Protein AF-A0AAD4C2N9-F1 (afdb_monomer)

Solvent-accessible surface area (backbone atoms only — not comparable to full-atom values): 8150 Å² total; per-residue (Å²): 116,68,74,58,52,55,53,50,52,53,52,50,52,51,51,52,54,50,52,51,52,51,49,56,57,50,50,57,54,52,53,51,51,52,52,46,38,51,51,52,43,70,76,41,59,83,52,53,58,68,44,46,70,53,47,54,60,44,40,71,76,63,37,95,41,78,69,41,60,72,66,38,59,65,56,52,50,52,49,50,63,58,66,52,65,65,64,46,68,46,97,89,68,53,67,45,59,59,89,64,88,84,78,83,68,62,64,65,62,64,46,24,55,91,81,34,84,63,32,85,55,93,58,97,51,55,74,61,50,54,58,55,60,75,69,110

pLDDT: mean 77.96, std 13.52, range [38.47, 96.0]

Secondary structure (DSSP, 8-state):
-HHHHHHHHHHHHHHHHHHHHHHHHHHHHHHHHHHHHHHHHHH-THHHHHHHHHHHHHHHHH-S-HHHHHT-HHHHHHHHHHT-PPPEE-TTS-EE-TT------HHHHHT-TTTSTTTTS--TTHHHHHHHHTT-

Organism: NCBI:txid1328754

InterPro domains:
  IPR001128 Cytochrome P450 [PF00067] (15-130)
  IPR036396 Cytochrome P450 superfamily [G3DSA:1.10.630.10] (1-135)
  IPR036396 Cytochrome P450 superfamily [SSF48264] (14-132)

Mean predicted aligned error: 15.14 Å

Structure (mmCIF, N/CA/C/O backbone):
data_AF-A0AAD4C2N9-F1
#
_entry.id   AF-A0AAD4C2N9-F1
#
loop_
_atom_site.group_PDB
_atom_site.id
_atom_site.type_symbol
_atom_site.label_atom_id
_atom_site.label_alt_id
_atom_site.label_comp_id
_atom_site.label_asym_id
_atom_site.label_entity_id
_atom_site.label_seq_id
_atom_site.pdbx_PDB_ins_code
_atom_site.Cartn_x
_atom_site.Cartn_y
_atom_site.Cartn_z
_atom_site.occupancy
_atom_site.B_iso_or_equiv
_atom_site.auth_seq_id
_atom_site.auth_comp_id
_atom_site.auth_asym_id
_atom_site.auth_atom_id
_atom_site.pdbx_PDB_model_num
ATOM 1 N N . MET A 1 1 ? 35.179 15.333 -25.234 1.00 55.62 1 MET A N 1
ATOM 2 C CA . MET A 1 1 ? 34.009 16.047 -24.676 1.00 55.62 1 MET A CA 1
ATOM 3 C C . MET A 1 1 ? 32.700 15.402 -25.132 1.00 55.62 1 MET A C 1
ATOM 5 O O . MET A 1 1 ? 31.811 15.256 -24.315 1.00 55.62 1 MET A O 1
ATOM 9 N N . GLU A 1 2 ? 32.616 14.888 -26.361 1.00 55.91 2 GLU A N 1
ATOM 10 C CA . GLU A 1 2 ? 31.431 14.180 -26.892 1.00 55.91 2 GLU A CA 1
ATOM 11 C C . GLU A 1 2 ? 31.131 12.833 -26.187 1.00 55.91 2 GLU A C 1
ATOM 13 O O . GLU A 1 2 ? 30.000 12.557 -25.803 1.00 55.91 2 GLU A O 1
ATOM 18 N N . GLY A 1 3 ? 32.162 12.042 -25.856 1.00 61.50 3 GLY A N 1
ATOM 19 C CA . GLY A 1 3 ? 31.983 10.772 -25.128 1.00 61.50 3 GLY A CA 1
ATOM 20 C C . GLY A 1 3 ? 31.516 10.900 -23.667 1.00 61.50 3 GLY A C 1
ATOM 21 O O . GLY A 1 3 ? 30.993 9.938 -23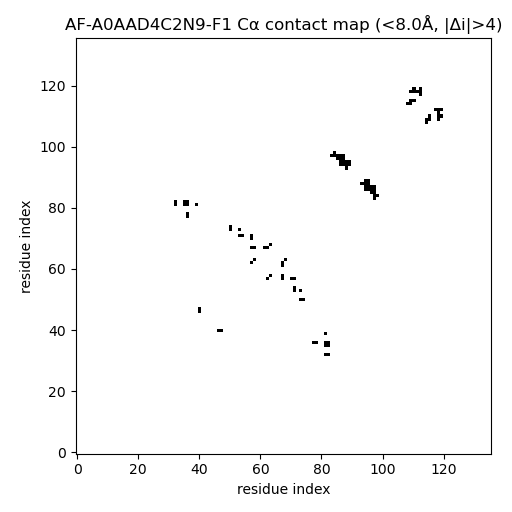.106 1.00 61.50 3 GLY A O 1
ATOM 22 N N . SER A 1 4 ? 31.677 12.070 -23.034 1.00 64.12 4 SER A N 1
ATOM 23 C CA . SER A 1 4 ? 31.143 12.314 -21.683 1.00 64.12 4 SER A CA 1
ATOM 24 C C . SER A 1 4 ? 29.657 12.674 -21.700 1.00 64.12 4 SER A C 1
ATOM 26 O O . SER A 1 4 ? 28.946 12.320 -20.764 1.00 64.12 4 SER A O 1
ATOM 28 N N . GLU A 1 5 ? 29.172 13.322 -22.762 1.00 69.75 5 GLU A N 1
ATOM 29 C CA . GLU A 1 5 ? 27.758 13.694 -22.900 1.00 69.75 5 GLU A CA 1
ATOM 30 C C . GLU A 1 5 ? 26.878 12.483 -23.235 1.00 69.75 5 GLU A C 1
ATOM 32 O O . GLU A 1 5 ? 25.818 12.314 -22.630 1.00 69.75 5 GLU A O 1
ATOM 37 N N . ASP A 1 6 ? 27.344 11.580 -24.102 1.00 72.00 6 ASP A N 1
ATOM 38 C CA . ASP A 1 6 ? 26.619 10.341 -24.425 1.00 72.00 6 ASP A CA 1
ATOM 39 C C . ASP A 1 6 ? 26.540 9.375 -23.235 1.00 72.00 6 ASP A C 1
ATOM 41 O O . ASP A 1 6 ? 25.488 8.785 -22.966 1.00 72.00 6 ASP A O 1
ATOM 45 N N . SER A 1 7 ? 27.621 9.269 -22.456 1.00 76.50 7 SER A N 1
ATOM 46 C CA . SER A 1 7 ? 27.627 8.497 -21.208 1.00 76.50 7 SER A CA 1
ATOM 47 C C . SER A 1 7 ? 26.648 9.087 -20.185 1.00 76.50 7 SER A C 1
ATOM 49 O O . SER A 1 7 ? 25.841 8.366 -19.593 1.00 76.50 7 SER A O 1
ATOM 51 N N . GLN A 1 8 ? 26.620 10.418 -20.045 1.00 78.56 8 GLN A N 1
ATOM 52 C CA . GLN A 1 8 ? 25.678 11.103 -19.161 1.00 78.56 8 GLN A CA 1
ATOM 53 C C . GLN A 1 8 ? 24.218 10.908 -19.606 1.00 78.56 8 GLN A C 1
ATOM 55 O O . GLN A 1 8 ? 23.338 10.682 -18.773 1.00 78.56 8 GLN A O 1
ATOM 60 N N . ARG A 1 9 ? 23.946 10.937 -20.916 1.00 80.88 9 AR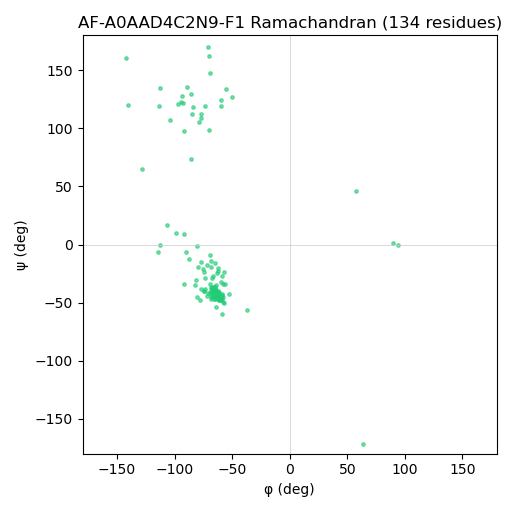G A N 1
ATOM 61 C CA . ARG A 1 9 ? 22.614 10.689 -21.484 1.00 80.88 9 ARG A CA 1
ATOM 62 C C . ARG A 1 9 ? 22.147 9.253 -21.241 1.00 80.88 9 ARG A C 1
ATOM 64 O O . ARG A 1 9 ? 20.987 9.040 -20.888 1.00 80.88 9 ARG A O 1
ATOM 71 N N . HIS A 1 10 ? 23.045 8.278 -21.365 1.00 84.75 10 HIS A N 1
ATOM 72 C CA . HIS A 1 10 ? 22.763 6.878 -21.054 1.00 84.75 10 HIS A CA 1
ATOM 73 C C . HIS A 1 10 ? 22.402 6.678 -19.572 1.00 84.75 10 HIS A C 1
ATOM 75 O O . HIS A 1 10 ? 21.378 6.066 -19.261 1.00 84.75 10 HIS A O 1
ATOM 81 N N . VAL A 1 11 ? 23.182 7.265 -18.657 1.00 88.56 11 VAL A N 1
ATOM 82 C CA . VAL A 1 11 ? 22.905 7.225 -17.211 1.00 88.56 11 VAL A CA 1
ATOM 83 C C . VAL A 1 11 ? 21.555 7.872 -16.887 1.00 88.56 11 VAL A C 1
ATOM 85 O O . VAL A 1 11 ? 20.749 7.282 -16.164 1.00 88.56 11 VAL A O 1
ATOM 88 N N . ASN A 1 12 ? 21.258 9.038 -17.467 1.00 91.75 12 ASN A N 1
ATOM 89 C CA . ASN A 1 12 ? 19.984 9.728 -17.256 1.00 91.75 12 ASN A CA 1
ATOM 90 C C . ASN A 1 12 ? 18.789 8.889 -17.742 1.00 91.75 12 ASN A C 1
ATOM 92 O O . ASN A 1 12 ? 17.781 8.799 -17.041 1.00 91.75 12 ASN A O 1
ATOM 96 N N . ASN A 1 13 ? 18.911 8.219 -18.892 1.00 91.56 13 ASN A N 1
ATOM 97 C CA . ASN A 1 13 ? 17.865 7.336 -19.416 1.00 91.56 13 ASN A CA 1
ATOM 98 C C . ASN A 1 13 ? 17.624 6.113 -18.514 1.00 91.56 13 ASN A C 1
ATOM 100 O O . ASN A 1 13 ? 16.474 5.715 -18.313 1.00 91.56 13 ASN A O 1
ATOM 104 N N . ILE A 1 14 ? 18.680 5.535 -17.928 1.00 91.94 14 ILE A N 1
ATOM 105 C CA . ILE A 1 14 ? 18.552 4.434 -16.960 1.00 91.94 14 ILE A CA 1
ATOM 106 C C . ILE A 1 14 ? 17.825 4.905 -15.699 1.00 91.94 14 ILE A C 1
ATOM 108 O O . ILE A 1 14 ? 16.913 4.224 -15.227 1.00 91.94 14 ILE A O 1
ATOM 112 N N . ILE A 1 15 ? 18.203 6.065 -15.154 1.00 94.62 15 ILE A N 1
ATOM 113 C CA . ILE A 1 15 ? 17.556 6.630 -13.963 1.00 94.62 15 ILE A CA 1
ATOM 114 C C . ILE A 1 15 ? 16.078 6.910 -14.252 1.00 94.62 15 ILE A C 1
ATOM 116 O O . ILE A 1 15 ? 15.223 6.474 -13.483 1.00 94.62 15 ILE A O 1
ATOM 120 N N . ALA A 1 16 ? 15.768 7.556 -15.379 1.00 94.69 16 ALA A N 1
ATOM 121 C CA . ALA A 1 16 ? 14.395 7.848 -15.784 1.00 94.69 16 ALA A CA 1
ATOM 122 C C . ALA A 1 16 ? 13.548 6.570 -15.914 1.00 94.69 16 ALA A C 1
ATOM 124 O O . ALA A 1 16 ? 12.446 6.500 -15.372 1.00 94.69 16 ALA A O 1
ATOM 125 N N . SER A 1 17 ? 14.090 5.530 -16.554 1.00 92.12 17 SER A N 1
ATOM 126 C CA . SER A 1 17 ? 13.401 4.244 -16.722 1.00 92.12 17 SER A CA 1
ATOM 127 C C . SER A 1 17 ? 13.140 3.550 -15.381 1.00 92.12 17 SER A C 1
ATOM 129 O O . SER A 1 17 ? 12.054 3.017 -15.156 1.00 92.12 17 SER A O 1
ATOM 131 N N . ARG A 1 18 ? 14.106 3.591 -14.452 1.00 91.81 18 ARG A N 1
ATOM 132 C CA . ARG A 1 18 ? 13.949 3.022 -13.103 1.00 91.81 18 ARG A CA 1
ATOM 133 C C . ARG A 1 18 ? 12.913 3.776 -12.278 1.00 91.81 18 ARG A C 1
ATOM 135 O O . ARG A 1 18 ? 12.087 3.141 -11.632 1.00 91.81 18 ARG A O 1
ATOM 142 N N . VAL A 1 19 ? 12.933 5.107 -12.316 1.00 94.94 19 VAL A N 1
ATOM 143 C CA . VAL A 1 19 ? 11.942 5.936 -11.615 1.00 94.94 19 VAL A CA 1
ATOM 144 C C . VAL A 1 19 ? 10.540 5.662 -12.157 1.00 94.94 19 VAL A C 1
ATOM 146 O O . VAL A 1 19 ? 9.611 5.492 -11.371 1.00 94.94 19 VAL A O 1
ATOM 149 N N . LEU A 1 20 ? 10.385 5.538 -13.479 1.00 93.25 20 LEU A N 1
ATOM 150 C CA . LEU A 1 20 ? 9.101 5.203 -14.091 1.00 93.25 20 LEU A CA 1
ATOM 151 C C . LEU A 1 20 ? 8.594 3.824 -13.644 1.00 93.25 20 LEU A C 1
ATOM 153 O O . LEU A 1 20 ? 7.432 3.701 -13.262 1.00 93.25 20 LEU A O 1
ATOM 157 N N . ALA A 1 21 ? 9.463 2.810 -13.630 1.00 90.12 21 ALA A N 1
ATOM 158 C CA . ALA A 1 21 ? 9.109 1.464 -13.181 1.00 90.12 21 ALA A CA 1
ATOM 159 C C . ALA A 1 21 ? 8.701 1.428 -11.697 1.00 90.12 21 ALA A C 1
ATOM 161 O O . ALA A 1 21 ? 7.696 0.810 -11.346 1.00 90.12 21 ALA A O 1
ATOM 162 N N . ILE A 1 22 ? 9.443 2.128 -10.830 1.00 91.19 22 ILE A N 1
ATOM 163 C CA . ILE A 1 22 ? 9.127 2.234 -9.398 1.00 91.19 22 ILE A CA 1
ATOM 164 C C . ILE A 1 22 ? 7.785 2.937 -9.199 1.00 91.19 22 ILE A C 1
ATOM 166 O O . ILE A 1 22 ? 6.955 2.449 -8.436 1.00 91.19 22 ILE A O 1
ATOM 170 N N . ASN A 1 23 ? 7.541 4.042 -9.907 1.00 90.69 23 ASN A N 1
ATOM 171 C CA . ASN A 1 23 ? 6.273 4.760 -9.821 1.00 90.69 23 ASN A CA 1
ATOM 172 C C . ASN A 1 23 ? 5.103 3.883 -10.267 1.00 90.69 23 ASN A C 1
ATOM 174 O O . ASN A 1 23 ? 4.100 3.811 -9.563 1.00 90.69 23 ASN A O 1
ATOM 178 N N . PHE A 1 24 ? 5.240 3.175 -11.391 1.00 86.19 24 PHE A N 1
ATOM 179 C CA . PHE A 1 24 ? 4.203 2.268 -11.876 1.00 86.19 24 PHE A CA 1
ATOM 180 C C . PHE A 1 24 ? 3.866 1.195 -10.828 1.00 86.19 24 PHE A C 1
ATOM 182 O O . PHE A 1 24 ? 2.707 1.036 -10.448 1.00 86.19 24 PHE A O 1
ATOM 189 N N . ALA A 1 25 ? 4.881 0.523 -10.277 1.00 77.56 25 ALA A N 1
ATOM 190 C CA . ALA A 1 25 ? 4.686 -0.495 -9.246 1.00 77.56 25 ALA A CA 1
ATOM 191 C C . ALA A 1 25 ? 4.075 0.075 -7.946 1.00 77.56 25 ALA A C 1
ATOM 193 O O . ALA A 1 25 ? 3.182 -0.538 -7.354 1.00 77.56 25 ALA A O 1
ATOM 194 N N . ALA A 1 26 ? 4.525 1.254 -7.508 1.00 80.88 26 ALA A N 1
ATOM 195 C CA . ALA A 1 26 ? 4.107 1.862 -6.246 1.00 80.88 26 ALA A CA 1
ATOM 196 C C . ALA A 1 26 ? 2.678 2.425 -6.292 1.00 80.88 26 ALA A C 1
ATOM 198 O O . ALA A 1 26 ? 1.938 2.290 -5.314 1.00 80.88 26 ALA A O 1
ATOM 199 N N . ILE A 1 27 ? 2.278 3.026 -7.420 1.00 86.25 27 ILE A N 1
ATOM 200 C CA . ILE A 1 27 ? 0.945 3.618 -7.593 1.00 86.25 27 ILE A CA 1
ATOM 201 C C . ILE A 1 27 ? -0.119 2.523 -7.521 1.00 86.25 27 ILE A C 1
ATOM 203 O O . ILE A 1 27 ? -1.031 2.605 -6.702 1.00 86.25 27 ILE A O 1
ATOM 207 N N . HIS A 1 28 ? 0.019 1.469 -8.329 1.00 76.31 28 HIS A N 1
ATOM 208 C CA . HIS A 1 28 ? -1.012 0.435 -8.428 1.00 76.31 28 HIS A CA 1
ATOM 209 C C . HIS A 1 28 ? -1.200 -0.341 -7.123 1.00 76.31 28 HIS A C 1
ATOM 211 O O . HIS A 1 28 ? -2.332 -0.553 -6.689 1.00 76.31 28 HIS A O 1
ATOM 217 N N . THR A 1 29 ? -0.103 -0.732 -6.474 1.00 76.31 29 THR A N 1
ATOM 218 C CA . THR A 1 29 ? -0.166 -1.487 -5.216 1.00 76.31 29 THR A CA 1
ATOM 219 C C . THR A 1 29 ? -0.791 -0.661 -4.091 1.00 76.31 29 THR A C 1
ATOM 221 O O . THR A 1 29 ? -1.717 -1.134 -3.439 1.00 76.31 29 THR A O 1
ATOM 224 N N . SER A 1 30 ? -0.367 0.594 -3.907 1.00 83.94 30 SER A N 1
ATOM 225 C CA . SER A 1 30 ? -0.891 1.459 -2.840 1.00 83.94 30 SER A CA 1
ATOM 226 C C . SER A 1 30 ? -2.358 1.836 -3.063 1.00 83.94 30 SER A C 1
ATOM 228 O O . SER A 1 30 ? -3.154 1.768 -2.124 1.00 83.94 30 SER A O 1
ATOM 230 N N . SER A 1 31 ? -2.734 2.199 -4.297 1.00 85.69 31 SER A N 1
ATOM 231 C CA . SER A 1 31 ? -4.121 2.535 -4.637 1.00 85.69 31 SER A CA 1
ATOM 232 C C . S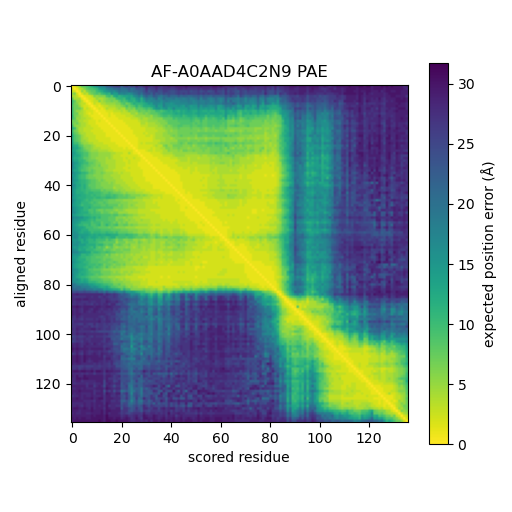ER A 1 31 ? -5.055 1.356 -4.388 1.00 85.69 31 SER A C 1
ATOM 234 O O . SER A 1 31 ? -6.074 1.533 -3.725 1.00 85.69 31 SER A O 1
ATOM 236 N N . ASN A 1 32 ? -4.687 0.151 -4.834 1.00 79.19 32 ASN A N 1
ATOM 237 C CA . ASN A 1 32 ? -5.506 -1.038 -4.607 1.00 79.19 32 ASN A CA 1
ATOM 238 C C . ASN A 1 32 ? -5.678 -1.329 -3.114 1.00 79.19 32 ASN A C 1
ATOM 240 O O . ASN A 1 32 ? -6.807 -1.523 -2.665 1.00 79.19 32 ASN A O 1
ATOM 244 N N . SER A 1 33 ? -4.590 -1.305 -2.341 1.00 78.56 33 SER A N 1
ATOM 245 C CA . SER A 1 33 ? -4.644 -1.556 -0.899 1.00 78.56 33 SER A CA 1
ATOM 246 C C . SER A 1 33 ? -5.559 -0.567 -0.177 1.00 78.56 33 SER A C 1
ATOM 248 O O . SER A 1 33 ? -6.375 -0.957 0.658 1.00 78.56 33 SER A O 1
ATOM 250 N N . PHE A 1 34 ? -5.476 0.720 -0.521 1.00 86.69 34 PHE A N 1
ATOM 251 C CA . PHE A 1 34 ? -6.317 1.744 0.092 1.00 86.69 34 PHE A CA 1
ATOM 252 C C . PHE A 1 34 ? -7.792 1.604 -0.307 1.00 86.69 34 PHE A C 1
ATOM 254 O O . PHE A 1 34 ? -8.680 1.710 0.539 1.00 86.69 34 PHE A O 1
ATOM 261 N N . THR A 1 35 ? -8.072 1.296 -1.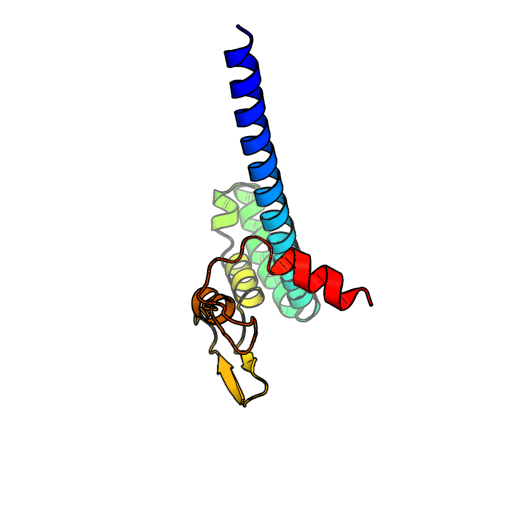575 1.00 84.50 35 THR A N 1
ATOM 262 C CA . THR A 1 35 ? -9.435 1.023 -2.043 1.00 84.50 35 THR A CA 1
ATOM 263 C C . THR A 1 35 ? -10.063 -0.156 -1.296 1.00 84.50 35 THR A C 1
ATOM 265 O O . THR A 1 35 ? -11.214 -0.057 -0.871 1.00 84.50 35 THR A O 1
ATOM 268 N N . GLN A 1 36 ? -9.315 -1.240 -1.062 1.00 77.75 36 GLN A N 1
ATOM 269 C CA . GLN A 1 36 ? -9.807 -2.383 -0.285 1.00 77.75 36 GLN A CA 1
ATOM 270 C C . GLN A 1 36 ? -10.145 -1.995 1.160 1.00 77.75 36 GLN A C 1
ATOM 272 O O . GLN A 1 36 ? -11.175 -2.423 1.686 1.00 77.75 36 GLN A O 1
ATOM 277 N N . VAL A 1 37 ? -9.320 -1.152 1.792 1.00 84.19 37 VAL A N 1
ATOM 278 C CA . VAL A 1 37 ? -9.563 -0.624 3.149 1.00 84.19 37 VAL A CA 1
ATOM 279 C C . VAL A 1 37 ? -10.874 0.156 3.198 1.00 84.19 37 VAL A C 1
ATOM 281 O O . VAL A 1 37 ? -11.696 -0.082 4.082 1.00 84.19 37 VAL A O 1
ATOM 284 N N . LEU A 1 38 ? -11.126 1.024 2.216 1.00 89.00 38 LEU A N 1
ATOM 285 C CA . LEU A 1 38 ? -12.378 1.778 2.136 1.00 89.00 38 LEU A CA 1
ATOM 286 C C . LEU A 1 38 ? -13.599 0.875 1.928 1.00 89.00 38 LEU A C 1
ATOM 288 O O . LEU A 1 38 ? -14.628 1.098 2.566 1.00 89.00 38 LEU A O 1
ATOM 292 N N . TYR A 1 39 ? -13.497 -0.156 1.085 1.00 82.00 39 TYR A N 1
ATOM 293 C CA . TYR A 1 39 ? -14.592 -1.110 0.899 1.00 82.00 39 TYR A CA 1
ATOM 294 C C . TYR A 1 39 ? -14.902 -1.897 2.172 1.00 82.00 39 TYR A C 1
ATOM 296 O O . TYR A 1 39 ? -16.071 -2.019 2.537 1.00 82.00 39 TYR A O 1
ATOM 304 N N . ASN A 1 40 ? -13.880 -2.375 2.887 1.00 78.50 40 ASN A N 1
ATOM 305 C CA . ASN A 1 40 ? -14.085 -3.073 4.155 1.00 78.50 40 ASN A CA 1
ATOM 306 C C . ASN A 1 40 ? -14.687 -2.154 5.223 1.00 78.50 40 ASN A C 1
ATOM 308 O O . ASN A 1 40 ? -15.521 -2.606 6.007 1.00 78.50 40 ASN A O 1
ATOM 312 N N . LEU A 1 41 ? -14.326 -0.868 5.227 1.00 87.12 41 LEU A N 1
ATOM 313 C CA . LEU A 1 41 ? -14.889 0.119 6.147 1.00 87.12 41 LEU A CA 1
ATOM 314 C C . LEU A 1 41 ? -16.359 0.426 5.830 1.00 87.12 41 LEU A C 1
ATOM 316 O O . LEU A 1 41 ? -17.185 0.487 6.737 1.00 87.12 41 LEU A O 1
ATOM 320 N N . ALA A 1 42 ? -16.699 0.565 4.546 1.00 86.25 42 ALA A N 1
ATOM 321 C CA . ALA A 1 42 ? -18.076 0.766 4.101 1.00 86.25 42 ALA A CA 1
ATOM 322 C C . ALA A 1 42 ? -18.968 -0.451 4.402 1.00 86.25 42 ALA A C 1
ATOM 324 O O . ALA A 1 42 ? -20.130 -0.285 4.763 1.00 86.25 42 ALA A O 1
ATOM 325 N N . ALA A 1 43 ? -18.424 -1.667 4.283 1.00 80.19 43 ALA A N 1
ATOM 326 C CA . ALA A 1 43 ? -19.129 -2.904 4.608 1.00 80.19 43 ALA A CA 1
ATOM 327 C C . ALA A 1 43 ? -19.273 -3.148 6.122 1.00 80.19 43 ALA A C 1
ATOM 329 O O . ALA A 1 43 ? -20.181 -3.865 6.534 1.00 80.19 43 ALA A O 1
ATOM 330 N N . ASN A 1 44 ? -18.401 -2.557 6.947 1.00 82.88 44 ASN A N 1
ATOM 331 C CA . ASN A 1 44 ? -18.369 -2.758 8.397 1.00 82.88 44 ASN A CA 1
ATOM 332 C C . ASN A 1 44 ? -18.379 -1.421 9.168 1.00 82.88 44 ASN A C 1
ATOM 334 O O . ASN A 1 44 ? -17.408 -1.090 9.863 1.00 82.88 44 ASN A O 1
ATOM 338 N N . PRO A 1 45 ? -19.471 -0.638 9.081 1.00 90.00 45 PRO A N 1
ATOM 339 C CA . PRO A 1 45 ? -19.552 0.696 9.677 1.00 90.00 45 PRO A CA 1
ATOM 340 C C . PRO A 1 45 ? -19.409 0.698 11.207 1.00 90.00 45 PRO A C 1
ATOM 342 O O . PRO A 1 45 ? -19.044 1.725 11.777 1.00 90.00 45 PRO A O 1
ATOM 345 N N . GLN A 1 46 ? -19.640 -0.438 11.875 1.00 89.38 46 GLN A N 1
ATOM 346 C CA . GLN A 1 46 ? -19.494 -0.583 13.325 1.00 89.38 46 GLN A CA 1
ATOM 347 C C . GLN A 1 46 ? -18.079 -0.266 13.832 1.00 89.38 46 GLN A C 1
ATOM 349 O O . GLN A 1 46 ? -17.935 0.169 14.968 1.00 89.38 46 GLN A O 1
ATOM 354 N N . TYR A 1 47 ? -17.044 -0.432 12.999 1.00 86.56 47 TYR A N 1
ATOM 355 C CA . TYR A 1 47 ? -15.656 -0.170 13.397 1.00 86.56 47 TYR A CA 1
ATOM 356 C C . TYR A 1 47 ? -15.228 1.289 13.191 1.00 86.56 47 TYR A C 1
ATOM 358 O O . TYR A 1 47 ? -14.186 1.697 13.696 1.00 86.56 47 TYR A O 1
ATOM 366 N N . VAL A 1 48 ? -16.009 2.099 12.465 1.00 92.38 48 VAL A N 1
ATOM 367 C CA . VAL A 1 48 ? -15.628 3.479 12.114 1.00 92.38 48 VAL A CA 1
ATOM 368 C C . VAL A 1 48 ? -15.421 4.335 13.360 1.00 92.38 48 VAL A C 1
ATOM 370 O O . VAL A 1 48 ? -14.447 5.085 13.423 1.00 92.38 48 VAL A O 1
ATOM 373 N N . GLN A 1 49 ? -16.321 4.228 14.340 1.00 93.50 49 GLN A N 1
ATOM 374 C CA . GLN A 1 49 ? -16.236 5.040 15.552 1.00 93.50 49 GLN A CA 1
ATOM 375 C C . GLN A 1 49 ? -14.996 4.671 16.372 1.00 93.50 49 GLN A C 1
ATOM 377 O O . GLN A 1 49 ? -14.206 5.549 16.699 1.00 93.50 49 GLN A O 1
ATOM 382 N N . ASP A 1 50 ? -14.746 3.376 16.578 1.00 90.19 50 ASP A N 1
ATOM 383 C CA . ASP A 1 50 ? -13.584 2.887 17.328 1.00 90.19 50 ASP A CA 1
ATOM 384 C C . ASP A 1 50 ? -12.238 3.316 16.725 1.00 90.19 50 ASP A C 1
ATOM 386 O O . ASP A 1 50 ? -11.258 3.484 17.461 1.00 90.19 50 ASP A O 1
ATOM 390 N N . LEU A 1 51 ? -12.184 3.450 15.394 1.00 93.06 51 LEU A N 1
ATOM 391 C CA . LEU A 1 51 ? -11.024 3.955 14.659 1.00 93.06 51 LEU A CA 1
ATOM 392 C C . LEU A 1 51 ? -10.878 5.476 14.807 1.00 93.06 51 LEU A C 1
ATOM 394 O O . LEU A 1 51 ? -9.765 5.969 14.976 1.00 93.06 51 LEU A O 1
ATOM 398 N N . ARG A 1 52 ? -11.981 6.236 14.779 1.00 95.19 52 ARG A N 1
ATOM 399 C CA . ARG A 1 52 ? -11.950 7.692 15.006 1.00 95.19 52 ARG A CA 1
ATOM 400 C C . ARG A 1 52 ? -11.542 8.042 16.429 1.00 95.19 52 ARG A C 1
ATOM 402 O O . ARG A 1 52 ? -10.696 8.915 16.603 1.00 95.19 52 ARG A O 1
ATOM 409 N N . ASP A 1 53 ? -12.058 7.308 17.407 1.00 95.62 53 ASP A N 1
ATOM 410 C CA . ASP A 1 53 ? -11.743 7.495 18.824 1.00 95.62 53 ASP A CA 1
ATOM 411 C C . ASP A 1 53 ? -10.255 7.242 19.127 1.00 95.62 53 ASP A C 1
ATOM 413 O O . ASP A 1 53 ? -9.720 7.785 20.091 1.00 95.62 53 ASP A O 1
ATOM 417 N N . GLU A 1 54 ? -9.559 6.449 18.301 1.00 94.62 54 GLU A N 1
ATOM 418 C CA . GLU A 1 54 ? -8.098 6.313 18.354 1.00 94.62 54 GLU A CA 1
ATOM 419 C C . GLU A 1 54 ? -7.383 7.511 17.708 1.00 94.62 54 GLU A C 1
ATOM 421 O O . GLU A 1 54 ? -6.448 8.065 18.285 1.00 94.62 54 GLU A O 1
ATOM 426 N N . VAL A 1 55 ? -7.807 7.921 16.510 1.00 96.00 55 VAL A N 1
ATOM 427 C CA . VAL A 1 55 ? -7.098 8.926 15.700 1.00 96.00 55 VAL A CA 1
ATOM 428 C C . VAL A 1 55 ? -7.228 10.339 16.274 1.00 96.00 55 VAL A C 1
ATOM 430 O O . VAL A 1 55 ? -6.247 11.082 16.320 1.00 96.00 55 VAL A O 1
ATOM 433 N N . GLU A 1 56 ? -8.428 10.729 16.701 1.00 95.94 56 GLU A N 1
ATOM 434 C CA . GLU A 1 56 ? -8.733 12.091 17.151 1.00 95.94 56 GLU A CA 1
ATOM 435 C C . GLU A 1 56 ? -7.856 12.587 18.317 1.00 95.94 56 GLU A C 1
ATOM 437 O O . GLU A 1 56 ? -7.284 13.676 18.186 1.00 95.94 56 GLU A O 1
ATOM 442 N N . PRO A 1 57 ? -7.682 11.846 19.432 1.00 95.56 57 PRO A N 1
ATOM 443 C CA . PRO A 1 57 ? -6.833 12.304 20.531 1.00 95.56 57 PRO A CA 1
ATOM 444 C C . PRO A 1 57 ? -5.352 12.374 20.137 1.00 95.56 57 PRO A C 1
ATOM 446 O O . PRO A 1 57 ? -4.686 13.350 20.478 1.00 95.56 57 PRO A O 1
ATOM 449 N N . ILE A 1 58 ? -4.855 11.398 19.367 1.00 94.75 58 ILE A N 1
ATOM 450 C CA . ILE A 1 58 ? -3.451 11.334 18.931 1.00 94.75 58 ILE A CA 1
ATOM 451 C C . ILE A 1 58 ? -3.100 12.546 18.059 1.00 94.75 58 ILE A C 1
ATOM 453 O O . ILE A 1 58 ? -2.085 13.208 18.278 1.00 94.75 58 ILE A O 1
ATOM 457 N N . ILE A 1 59 ? -3.957 12.875 17.088 1.00 95.81 59 ILE A N 1
ATOM 458 C CA . ILE A 1 59 ? -3.744 14.029 16.207 1.00 95.81 59 ILE A CA 1
ATOM 459 C C . ILE A 1 59 ? -3.906 15.350 16.962 1.00 95.81 59 ILE A C 1
ATOM 461 O O . ILE A 1 59 ? -3.201 16.312 16.662 1.00 95.81 59 ILE A O 1
ATOM 465 N N . LYS A 1 60 ? -4.802 15.418 17.951 1.00 94.56 60 LYS A N 1
ATOM 466 C CA . LYS A 1 60 ? -4.972 16.621 18.774 1.00 94.56 60 LYS A CA 1
ATOM 467 C C . LYS A 1 60 ? -3.741 16.922 19.633 1.00 94.56 60 LYS A C 1
ATOM 469 O O . LYS A 1 60 ? -3.432 18.092 19.837 1.00 94.56 60 LYS A O 1
ATOM 474 N N . GLU A 1 61 ? -3.071 15.893 20.141 1.00 92.75 61 GLU A N 1
ATOM 475 C CA . GLU A 1 61 ? -1.884 16.036 20.989 1.00 92.75 61 GLU A CA 1
ATOM 476 C C . GLU A 1 61 ? -0.609 16.288 20.173 1.00 92.75 61 GLU A C 1
ATOM 478 O O . GLU A 1 61 ? 0.166 17.185 20.499 1.00 92.75 61 GLU A O 1
ATOM 483 N N . GLU A 1 62 ? -0.397 15.531 19.093 1.00 90.88 62 GLU A N 1
ATOM 484 C CA . GLU A 1 62 ? 0.901 15.480 18.399 1.00 90.88 62 GLU A CA 1
ATOM 485 C C . GLU A 1 62 ? 0.878 16.042 16.974 1.00 90.88 62 GLU A C 1
ATOM 487 O O . GLU A 1 62 ? 1.926 16.160 16.330 1.00 90.88 62 GLU A O 1
ATOM 492 N N . GLY A 1 63 ? -0.306 16.383 16.462 1.00 92.38 63 GLY A N 1
ATOM 493 C CA . GLY A 1 63 ? -0.503 16.735 15.061 1.00 92.38 63 GLY A CA 1
ATOM 494 C C . GLY A 1 63 ? -0.207 15.571 14.112 1.00 92.38 63 GLY A C 1
ATOM 495 O O . GLY A 1 63 ? 0.017 14.433 14.519 1.00 92.38 63 GLY A O 1
ATOM 496 N N . TRP A 1 64 ? -0.187 15.860 12.810 1.00 93.56 64 TRP A N 1
ATOM 497 C CA . TRP A 1 64 ? 0.196 14.878 11.796 1.00 93.56 64 TRP A CA 1
ATOM 498 C C . TRP A 1 64 ? 1.715 14.736 11.726 1.00 93.56 64 TRP A C 1
ATOM 500 O O . TRP A 1 64 ? 2.421 15.576 11.171 1.00 93.56 64 TRP A O 1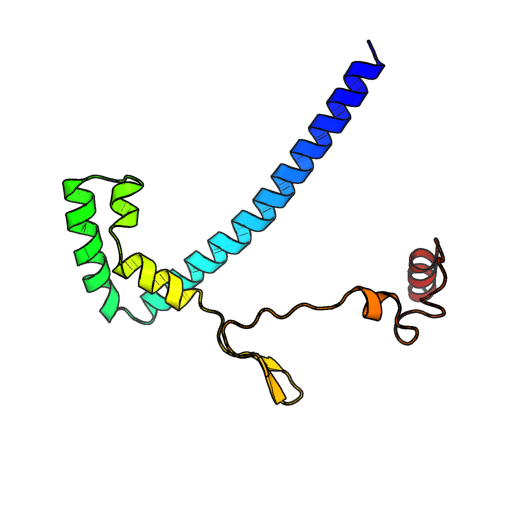
ATOM 510 N N . SER A 1 65 ? 2.221 13.636 12.267 1.00 93.62 65 SER A N 1
ATOM 511 C CA . SER A 1 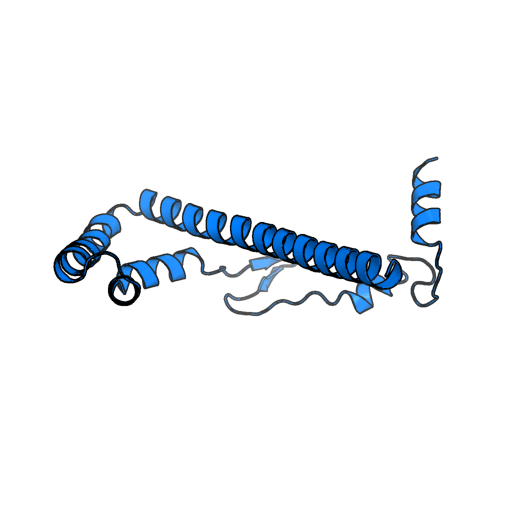65 ? 3.635 13.270 12.222 1.00 93.62 65 SER A CA 1
ATOM 512 C C . SER A 1 65 ? 3.823 11.764 12.036 1.00 93.62 65 SER A C 1
ATOM 514 O O . SER A 1 65 ? 2.941 10.964 12.352 1.00 93.62 65 SER A O 1
ATOM 516 N N . LYS A 1 66 ? 5.007 11.335 11.583 1.00 89.44 66 LYS A N 1
ATOM 517 C CA . LYS A 1 66 ? 5.336 9.900 11.505 1.00 89.44 66 LYS A CA 1
ATOM 518 C C . LYS A 1 66 ? 5.191 9.200 12.866 1.00 89.44 66 LYS A C 1
ATOM 520 O O . LYS A 1 66 ? 4.796 8.040 12.909 1.00 89.44 66 LYS A O 1
ATOM 525 N N . VAL A 1 67 ? 5.487 9.912 13.956 1.00 90.44 67 VAL A N 1
ATOM 526 C CA . VAL A 1 67 ? 5.357 9.407 15.331 1.00 90.44 67 VAL A CA 1
ATOM 527 C C . VAL A 1 67 ? 3.886 9.206 15.695 1.00 90.44 67 VAL A C 1
ATOM 529 O O . VAL A 1 67 ? 3.536 8.141 16.189 1.00 90.44 67 VAL A O 1
ATOM 532 N N . SER A 1 68 ? 3.023 10.172 15.367 1.00 91.00 68 SER A N 1
ATOM 533 C CA . SER A 1 68 ? 1.579 10.081 15.621 1.00 91.00 68 SER A CA 1
ATOM 534 C C . SER A 1 68 ? 0.922 8.920 14.858 1.00 91.00 68 SER A C 1
ATOM 536 O O . SER A 1 68 ? 0.173 8.144 15.440 1.00 91.00 68 SER A O 1
ATOM 538 N N . VAL A 1 69 ? 1.269 8.717 13.579 1.00 91.25 69 VAL A N 1
ATOM 539 C CA . VAL A 1 69 ? 0.727 7.618 12.759 1.00 91.25 69 VAL A CA 1
ATOM 540 C C . VAL A 1 69 ? 1.160 6.259 13.308 1.00 91.25 69 VAL A C 1
ATOM 542 O O . VAL A 1 69 ? 0.367 5.324 13.334 1.00 91.25 69 VAL A O 1
ATOM 545 N N . ALA A 1 70 ? 2.393 6.152 13.812 1.00 89.19 70 ALA A N 1
ATOM 546 C CA . ALA A 1 70 ? 2.890 4.920 14.421 1.00 89.19 70 ALA A CA 1
ATOM 547 C C . ALA A 1 70 ? 2.148 4.524 15.715 1.00 89.19 70 ALA A C 1
ATOM 549 O O . ALA A 1 70 ? 2.262 3.378 16.142 1.00 89.19 70 ALA A O 1
ATOM 550 N N . LYS A 1 71 ? 1.393 5.444 16.331 1.00 89.56 71 LYS A N 1
ATOM 551 C CA . LYS A 1 71 ? 0.575 5.188 17.528 1.00 89.56 71 LYS A CA 1
ATOM 552 C C . LYS A 1 71 ? -0.855 4.733 17.210 1.00 89.56 71 LYS A C 1
ATOM 554 O O . LYS A 1 71 ? -1.583 4.380 18.131 1.00 89.56 71 LYS A O 1
ATOM 559 N N . MET A 1 72 ? -1.264 4.737 15.938 1.00 92.75 72 MET A N 1
ATOM 560 C CA . MET A 1 72 ? -2.611 4.343 15.503 1.00 92.75 72 MET A CA 1
ATOM 561 C C . MET A 1 72 ? -2.689 2.824 15.287 1.00 92.75 72 MET A C 1
ATOM 563 O O . MET A 1 72 ? -2.669 2.325 14.158 1.00 92.75 72 MET A O 1
ATOM 567 N N . TYR A 1 73 ? -2.707 2.072 16.386 1.00 88.69 73 TYR A N 1
ATOM 568 C CA . TYR A 1 73 ? -2.610 0.612 16.369 1.00 88.69 73 TYR A CA 1
ATOM 569 C C . TYR A 1 73 ? -3.841 -0.075 15.761 1.00 88.69 73 TYR A C 1
ATOM 571 O O . TYR A 1 73 ? -3.698 -1.085 15.068 1.00 88.69 73 TYR A O 1
ATOM 579 N N . LYS A 1 74 ? -5.053 0.447 15.986 1.00 85.06 74 LYS A N 1
ATOM 580 C CA . LYS A 1 74 ? -6.288 -0.105 15.412 1.00 85.06 74 LYS A CA 1
ATOM 581 C C . LYS A 1 74 ? -6.360 0.154 13.911 1.00 85.06 74 LYS A C 1
ATOM 583 O O . LYS A 1 74 ? -6.725 -0.755 13.168 1.00 85.06 74 LYS A O 1
ATOM 588 N N . ILE A 1 75 ? -5.974 1.349 13.457 1.00 90.06 75 ILE A N 1
ATOM 589 C CA . ILE A 1 75 ? -5.874 1.667 12.022 1.00 90.06 75 ILE A CA 1
ATOM 590 C C . ILE A 1 75 ? -4.870 0.735 11.328 1.00 90.06 75 ILE A C 1
ATOM 592 O O . ILE A 1 75 ? -5.195 0.146 10.297 1.00 90.06 75 ILE A O 1
ATOM 596 N N . ASP A 1 76 ? -3.678 0.551 11.904 1.00 84.69 76 ASP A N 1
ATOM 597 C CA . ASP A 1 76 ? -2.658 -0.365 11.372 1.00 84.69 76 ASP A CA 1
ATOM 598 C C . ASP A 1 76 ? -3.167 -1.815 11.297 1.00 84.69 76 ASP A C 1
ATOM 600 O O . ASP A 1 76 ? -3.049 -2.467 10.257 1.00 84.69 76 ASP A O 1
ATOM 604 N N . SER A 1 77 ? -3.814 -2.299 12.361 1.00 80.50 77 SER A N 1
ATOM 605 C CA . SER A 1 77 ? -4.434 -3.629 12.398 1.00 80.50 77 SER A CA 1
ATOM 606 C C . SER A 1 77 ? -5.501 -3.806 11.307 1.00 80.50 77 SER A C 1
ATOM 608 O O . SER A 1 77 ? -5.471 -4.783 10.556 1.00 80.50 77 SER A O 1
ATOM 610 N N . PHE A 1 78 ? -6.395 -2.826 11.143 1.00 83.12 78 PHE A N 1
ATOM 611 C CA . PHE A 1 78 ? -7.457 -2.859 10.134 1.00 83.12 78 PHE A CA 1
ATOM 612 C C . PHE A 1 78 ? -6.902 -2.902 8.702 1.00 83.12 78 PHE A C 1
ATOM 614 O O . PHE A 1 78 ? -7.374 -3.674 7.863 1.00 83.12 78 PHE A O 1
ATOM 621 N N . MET A 1 79 ? -5.860 -2.114 8.415 1.00 80.50 79 MET A N 1
ATOM 622 C CA . MET A 1 79 ? -5.197 -2.125 7.107 1.00 80.50 79 MET A CA 1
ATOM 623 C C . MET A 1 79 ? -4.492 -3.453 6.825 1.00 80.50 79 MET A C 1
ATOM 625 O O . MET A 1 79 ? -4.528 -3.929 5.687 1.00 80.50 79 MET A O 1
ATOM 629 N N . LYS A 1 80 ? -3.872 -4.068 7.838 1.00 72.38 80 LYS A N 1
ATOM 630 C CA . LYS A 1 80 ? -3.227 -5.381 7.705 1.00 72.38 80 LYS A CA 1
ATOM 631 C C . LYS A 1 80 ? -4.237 -6.486 7.429 1.00 72.38 80 LYS A C 1
ATOM 633 O O . LYS A 1 80 ? -3.999 -7.279 6.526 1.00 72.38 80 LYS A O 1
ATOM 638 N N . GLU A 1 81 ? -5.362 -6.509 8.141 1.00 72.31 81 GLU A N 1
ATOM 639 C CA . GLU A 1 81 ? -6.404 -7.520 7.924 1.00 72.31 81 GLU A CA 1
ATOM 640 C C . GLU A 1 81 ? -7.069 -7.365 6.550 1.00 72.31 81 GLU A C 1
ATOM 642 O O . GLU A 1 81 ? -7.330 -8.351 5.865 1.00 72.31 81 GLU A O 1
ATOM 647 N N . THR A 1 82 ? -7.245 -6.124 6.091 1.00 69.44 82 THR A N 1
ATOM 648 C CA . THR A 1 82 ? -7.800 -5.837 4.762 1.00 69.44 82 THR A CA 1
ATOM 649 C C . THR A 1 82 ? -6.887 -6.307 3.623 1.00 69.44 82 THR A C 1
ATOM 651 O O . THR A 1 82 ? -7.363 -6.818 2.611 1.00 69.44 82 THR A O 1
ATOM 654 N N . ASN A 1 83 ? -5.571 -6.153 3.778 1.00 62.09 83 ASN A N 1
ATOM 655 C CA . ASN A 1 83 ? -4.587 -6.529 2.758 1.00 62.09 83 ASN A CA 1
ATOM 656 C C . ASN A 1 83 ? -4.062 -7.962 2.918 1.00 62.09 83 ASN A C 1
ATOM 658 O O . ASN A 1 83 ? -3.114 -8.368 2.242 1.00 62.09 83 ASN A O 1
ATOM 662 N N . ALA A 1 84 ? -4.665 -8.745 3.808 1.00 54.94 84 ALA A N 1
ATOM 663 C CA . ALA A 1 84 ? -4.273 -10.119 4.026 1.00 54.94 84 ALA A CA 1
ATOM 664 C C . ALA A 1 84 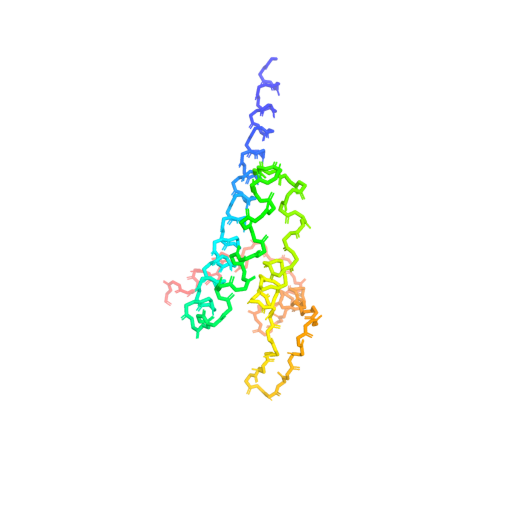? -4.826 -11.014 2.894 1.00 54.94 84 ALA A C 1
ATOM 666 O O . ALA A 1 84 ? -6.027 -11.267 2.815 1.00 54.94 84 ALA A O 1
ATOM 667 N N . MET A 1 85 ? -3.947 -11.510 2.014 1.00 54.66 85 MET A N 1
ATOM 668 C CA . MET A 1 85 ? -4.291 -12.478 0.960 1.00 54.66 85 MET A CA 1
ATOM 669 C C . MET A 1 85 ? -4.857 -13.758 1.594 1.00 54.66 85 MET A C 1
ATOM 671 O O . MET A 1 85 ? -4.190 -14.389 2.411 1.00 5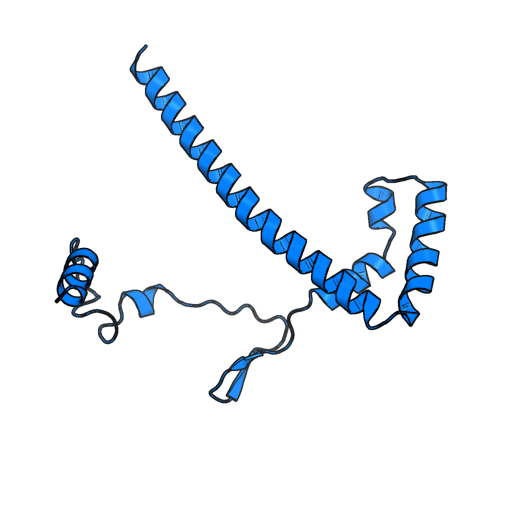4.66 85 MET A O 1
ATOM 675 N N . LYS A 1 86 ? -6.105 -14.106 1.269 1.00 50.66 86 LYS A N 1
ATOM 676 C CA . LYS A 1 86 ? -6.786 -15.326 1.736 1.00 50.66 86 LYS A CA 1
ATOM 677 C C . LYS A 1 86 ? -6.200 -16.580 1.078 1.00 50.66 86 LYS A C 1
ATOM 679 O O . LYS A 1 86 ? -5.449 -16.479 0.112 1.00 50.66 86 LYS A O 1
ATOM 684 N N . ASP A 1 87 ? -6.600 -17.743 1.583 1.00 53.22 87 ASP A N 1
ATOM 685 C CA . ASP A 1 87 ? -6.338 -19.033 0.945 1.00 53.22 87 ASP A CA 1
ATOM 686 C C . ASP A 1 87 ? -6.863 -19.032 -0.507 1.00 53.22 87 ASP A C 1
ATOM 688 O O . ASP A 1 87 ? -7.993 -18.603 -0.759 1.00 53.22 87 ASP A O 1
ATOM 692 N N . VAL A 1 88 ? -6.063 -19.507 -1.465 1.00 57.72 88 VAL A N 1
ATOM 693 C CA . VAL A 1 88 ? -6.430 -19.592 -2.892 1.00 57.72 88 VAL A CA 1
ATOM 694 C C . VAL A 1 88 ? -6.529 -21.055 -3.286 1.00 57.72 88 VAL A C 1
ATOM 696 O O . VAL A 1 88 ? -5.538 -21.764 -3.220 1.00 57.72 88 VAL A O 1
ATOM 699 N N . THR A 1 89 ? -7.700 -21.518 -3.722 1.00 61.69 89 THR A N 1
ATOM 700 C CA . THR A 1 89 ? -7.846 -22.877 -4.271 1.00 61.69 89 THR A CA 1
ATOM 701 C C . THR A 1 89 ? -7.777 -22.831 -5.794 1.00 61.69 89 THR A C 1
ATOM 703 O O . THR A 1 89 ? -8.570 -22.134 -6.426 1.00 61.69 89 THR A O 1
ATOM 706 N N . PHE A 1 90 ? -6.820 -23.544 -6.380 1.00 71.12 90 PHE A N 1
ATOM 707 C CA . PHE A 1 90 ? -6.685 -23.743 -7.819 1.00 71.12 90 PHE A CA 1
ATOM 708 C C . PHE A 1 90 ? -7.805 -24.644 -8.369 1.00 71.12 90 PHE A C 1
ATOM 710 O O . PHE A 1 90 ? -8.483 -25.353 -7.626 1.00 71.12 90 PHE A O 1
ATOM 717 N N . LEU A 1 91 ? -8.018 -24.611 -9.690 1.00 66.25 91 LEU A N 1
ATOM 718 C CA . LEU A 1 91 ? -9.089 -25.360 -10.373 1.00 66.25 91 LEU A CA 1
ATOM 719 C C . LEU A 1 91 ? -8.961 -26.886 -10.235 1.00 66.25 91 LEU A C 1
ATOM 721 O O . LEU A 1 91 ? -9.954 -27.597 -10.358 1.00 66.25 91 LEU A O 1
ATOM 725 N N . ASP A 1 92 ? -7.757 -27.379 -9.965 1.00 74.00 92 ASP A N 1
ATOM 726 C CA . ASP A 1 92 ? -7.454 -28.784 -9.679 1.00 74.00 92 ASP A CA 1
ATOM 727 C C . ASP A 1 92 ? -7.759 -29.187 -8.219 1.00 74.00 92 ASP A C 1
ATOM 729 O O . ASP A 1 92 ? -7.582 -30.343 -7.843 1.00 74.00 92 ASP A O 1
ATOM 733 N N . GLY A 1 93 ? -8.229 -28.243 -7.395 1.00 71.62 93 GLY A N 1
ATOM 734 C CA . GLY A 1 93 ? -8.510 -28.434 -5.974 1.00 71.62 93 GLY A CA 1
ATOM 735 C C . GLY A 1 93 ? -7.327 -28.144 -5.045 1.00 71.62 93 GLY A C 1
ATOM 736 O O . GLY A 1 93 ? -7.477 -28.271 -3.829 1.00 71.62 93 GLY A O 1
ATOM 737 N N . THR A 1 94 ? -6.168 -27.730 -5.567 1.00 71.31 94 THR A N 1
ATOM 738 C CA . THR A 1 94 ? -4.983 -27.426 -4.753 1.00 71.31 94 THR A CA 1
ATOM 739 C C . THR A 1 94 ? -5.162 -26.106 -4.001 1.00 71.31 94 THR A C 1
ATOM 741 O O . THR A 1 94 ? -5.300 -25.049 -4.610 1.00 71.31 94 THR A O 1
ATOM 744 N N . VAL A 1 95 ? -5.124 -26.139 -2.668 1.00 70.50 95 VAL A N 1
ATOM 745 C CA . VAL A 1 95 ? -5.260 -24.946 -1.815 1.00 70.50 95 VAL A CA 1
ATOM 746 C C . VAL A 1 95 ? -3.883 -24.374 -1.479 1.00 70.50 95 VAL A C 1
ATOM 748 O O . VAL A 1 95 ? -3.066 -25.053 -0.864 1.00 70.50 95 VAL A O 1
ATOM 751 N N . ILE A 1 96 ? -3.639 -23.115 -1.832 1.00 65.06 96 ILE A N 1
ATOM 752 C CA . ILE A 1 96 ? -2.544 -22.290 -1.321 1.00 65.06 96 ILE A CA 1
ATOM 753 C C . ILE A 1 96 ? -3.014 -21.650 -0.014 1.00 65.06 96 ILE A C 1
ATOM 755 O O . ILE A 1 96 ? -3.886 -20.779 -0.058 1.00 65.06 96 ILE A O 1
ATOM 759 N N . PRO A 1 97 ? -2.443 -22.019 1.141 1.00 58.88 97 PRO A N 1
ATOM 760 C CA . PRO A 1 97 ? -2.775 -21.384 2.404 1.00 58.88 97 PRO A CA 1
ATOM 761 C C . PRO A 1 97 ? -2.251 -19.945 2.465 1.00 58.88 97 PRO A C 1
ATOM 763 O O . PRO A 1 97 ? -1.174 -19.620 1.952 1.00 58.88 97 PRO A O 1
ATOM 766 N N . LYS A 1 98 ? -2.986 -19.089 3.166 1.00 50.28 98 LYS A N 1
ATOM 767 C CA . LYS A 1 98 ? -2.617 -17.717 3.504 1.00 50.28 98 LYS A CA 1
ATOM 768 C C . LYS A 1 98 ? -1.217 -17.683 4.118 1.00 50.28 98 LYS A C 1
ATOM 770 O O . LYS A 1 98 ? -0.928 -18.366 5.097 1.00 50.28 98 LYS A O 1
ATOM 775 N N . GLY A 1 99 ? -0.352 -16.843 3.549 1.00 48.97 99 GLY A N 1
ATOM 776 C CA . GLY A 1 99 ? 1.014 -16.615 4.034 1.00 48.97 99 GLY A CA 1
ATOM 777 C C . GLY A 1 99 ? 2.105 -17.460 3.369 1.00 48.97 99 GLY A C 1
ATOM 778 O O . GLY A 1 99 ? 3.276 -17.275 3.696 1.00 48.97 99 GLY A O 1
ATOM 779 N N . VAL A 1 100 ? 1.768 -18.342 2.424 1.00 47.53 100 VAL A N 1
ATOM 780 C CA . VAL A 1 100 ? 2.765 -19.073 1.629 1.00 47.53 100 VAL A CA 1
ATOM 781 C C . VAL A 1 100 ? 3.201 -18.242 0.422 1.00 47.53 100 VAL A C 1
ATOM 783 O O . VAL A 1 100 ? 2.377 -17.760 -0.355 1.00 47.53 100 VAL A O 1
ATOM 786 N N . PHE A 1 101 ? 4.516 -18.098 0.245 1.00 49.91 101 PHE A N 1
ATOM 787 C CA . PHE A 1 101 ? 5.088 -17.516 -0.966 1.00 49.91 101 PHE A CA 1
ATOM 788 C C . PHE A 1 101 ? 5.052 -18.542 -2.093 1.00 49.91 101 PHE A C 1
ATOM 790 O O . PHE A 1 101 ? 5.766 -19.542 -2.063 1.00 49.91 101 PHE A O 1
ATOM 797 N N . VAL A 1 102 ? 4.227 -18.270 -3.098 1.00 57.84 102 VAL A N 1
ATOM 798 C CA . VAL A 1 102 ? 4.179 -19.055 -4.329 1.00 57.84 102 VAL A CA 1
ATOM 799 C C . VAL A 1 102 ? 5.079 -18.385 -5.352 1.00 57.84 102 VAL A C 1
ATOM 801 O O . VAL A 1 102 ? 4.907 -17.210 -5.673 1.00 57.84 102 VAL A O 1
ATOM 804 N N . ALA A 1 103 ? 6.049 -19.139 -5.853 1.00 59.09 103 ALA A N 1
ATOM 805 C CA . ALA A 1 103 ? 6.918 -18.716 -6.935 1.00 59.09 103 ALA A CA 1
ATOM 806 C C . ALA A 1 103 ? 6.626 -19.584 -8.156 1.00 59.09 103 ALA A C 1
ATOM 808 O O . ALA A 1 103 ? 6.527 -20.806 -8.054 1.00 59.09 103 ALA A O 1
ATOM 809 N N . VAL A 1 104 ? 6.512 -18.947 -9.313 1.00 67.94 104 VAL A N 1
ATOM 810 C CA . VAL A 1 104 ? 6.466 -19.650 -10.592 1.00 67.94 104 VAL A CA 1
ATOM 811 C C . VAL A 1 104 ? 7.904 -19.809 -11.071 1.00 67.94 104 VAL A C 1
ATOM 813 O O . VAL A 1 104 ? 8.687 -18.867 -10.964 1.00 67.94 104 VAL A O 1
ATOM 816 N N . ALA A 1 105 ? 8.268 -20.992 -11.564 1.00 70.88 105 ALA A N 1
ATOM 817 C CA . ALA A 1 105 ? 9.605 -21.264 -12.076 1.00 70.88 105 ALA A CA 1
ATOM 818 C C . ALA A 1 105 ? 9.643 -20.971 -13.589 1.00 70.88 105 ALA A C 1
ATOM 820 O O . ALA A 1 105 ? 9.233 -21.820 -14.378 1.00 70.88 105 ALA A O 1
ATOM 821 N N . PRO A 1 106 ? 10.123 -19.793 -14.033 1.00 62.22 106 PRO A N 1
ATOM 822 C CA . PRO A 1 106 ? 10.125 -19.436 -15.452 1.00 62.22 106 PRO A CA 1
ATOM 823 C C . PRO A 1 106 ? 11.084 -20.293 -16.272 1.00 62.22 106 PRO A C 1
ATOM 825 O O . PRO A 1 106 ? 10.834 -20.526 -17.444 1.00 62.22 106 PRO A O 1
ATOM 828 N N . HIS A 1 107 ? 12.162 -20.791 -15.662 1.00 72.44 107 HIS A N 1
ATOM 829 C CA . HIS A 1 107 ? 13.154 -21.601 -16.359 1.00 72.44 107 HIS A CA 1
ATOM 830 C C . HIS A 1 107 ? 12.547 -22.875 -16.975 1.00 72.44 107 HIS A C 1
ATOM 832 O O . HIS A 1 107 ? 12.592 -22.991 -18.191 1.00 72.44 107 HIS A O 1
ATOM 838 N N . PRO A 1 108 ? 11.932 -23.811 -16.225 1.00 76.06 108 PRO A N 1
ATOM 839 C CA . PRO A 1 108 ? 11.337 -24.995 -16.844 1.00 76.06 108 PRO A CA 1
ATOM 840 C C . PRO A 1 108 ? 10.267 -24.646 -17.884 1.00 76.06 108 PRO A C 1
ATOM 842 O O . PRO A 1 108 ? 10.220 -25.317 -18.897 1.00 76.06 108 PRO A O 1
ATOM 845 N N . MET A 1 109 ? 9.490 -23.571 -17.698 1.00 78.69 109 MET A N 1
ATOM 846 C CA . MET A 1 109 ? 8.491 -23.144 -18.691 1.00 78.69 109 MET A CA 1
ATOM 847 C C . MET A 1 109 ? 9.117 -22.608 -19.986 1.00 78.69 109 MET A C 1
ATOM 849 O O . MET A 1 109 ? 8.595 -22.830 -21.070 1.00 78.69 109 MET A O 1
ATOM 853 N N . HIS A 1 110 ? 10.224 -21.871 -19.896 1.00 72.25 110 HIS A N 1
ATOM 854 C CA . HIS A 1 110 ? 10.921 -21.347 -21.075 1.00 72.25 110 HIS A CA 1
ATOM 855 C C . HIS A 1 110 ? 11.720 -22.422 -21.817 1.00 72.25 110 HIS A C 1
ATOM 857 O O . HIS A 1 110 ? 12.032 -22.239 -22.988 1.00 72.25 110 HIS A O 1
ATOM 863 N N . PHE A 1 111 ? 12.044 -23.516 -21.131 1.00 73.31 111 PHE A N 1
ATOM 864 C CA . PHE A 1 111 ? 12.768 -24.670 -21.659 1.00 73.31 111 PHE A CA 1
ATOM 865 C C . PHE A 1 111 ? 11.848 -25.886 -21.874 1.00 73.31 111 PHE A C 1
ATOM 867 O O . PHE A 1 111 ? 12.329 -27.011 -22.003 1.00 73.31 111 PHE A O 1
ATOM 874 N N . ASP A 1 112 ? 10.534 -25.660 -21.902 1.00 80.81 112 ASP A N 1
ATOM 875 C CA . ASP A 1 112 ? 9.532 -26.690 -22.147 1.00 80.81 112 ASP A CA 1
ATOM 876 C C . ASP A 1 112 ? 9.349 -26.902 -23.652 1.00 80.81 112 ASP A C 1
ATOM 878 O O . ASP A 1 112 ? 8.937 -25.991 -24.374 1.00 80.81 112 ASP A O 1
ATOM 882 N N . ASN A 1 113 ? 9.643 -28.117 -24.115 1.00 82.62 113 ASN A N 1
ATOM 883 C CA . ASN A 1 113 ? 9.482 -28.495 -25.515 1.00 82.62 113 ASN A CA 1
ATOM 884 C C . ASN A 1 113 ? 8.015 -28.641 -25.935 1.00 82.62 113 ASN A C 1
ATOM 886 O O . ASN A 1 113 ? 7.742 -28.610 -27.129 1.00 82.62 113 ASN A O 1
ATOM 890 N N . GLU A 1 114 ? 7.077 -28.782 -24.992 1.00 82.88 114 GLU A N 1
ATOM 891 C CA . GLU A 1 114 ? 5.646 -28.747 -25.315 1.00 82.88 114 GLU A CA 1
ATOM 892 C C . GLU A 1 114 ? 5.177 -27.325 -25.644 1.00 82.88 114 GLU A C 1
ATOM 894 O O . GLU A 1 114 ? 4.249 -27.143 -26.431 1.00 82.88 114 GLU A O 1
ATOM 899 N N . ALA A 1 115 ? 5.826 -26.313 -25.060 1.00 78.62 115 ALA A N 1
ATOM 900 C CA . ALA A 1 115 ? 5.514 -24.909 -25.305 1.00 78.62 115 ALA A CA 1
ATOM 901 C C . ALA A 1 115 ? 6.347 -24.304 -26.449 1.00 78.62 115 ALA A C 1
ATOM 903 O O . ALA A 1 115 ? 5.852 -23.438 -27.171 1.00 78.62 115 ALA A O 1
ATOM 904 N N . TYR A 1 116 ? 7.603 -24.734 -26.619 1.00 77.81 116 TYR A N 1
ATOM 905 C CA . TYR A 1 116 ? 8.514 -24.234 -27.649 1.00 77.81 116 TYR A CA 1
ATOM 906 C C . TYR A 1 116 ? 9.352 -25.367 -28.262 1.00 77.81 116 TYR A C 1
ATOM 908 O O . TYR A 1 116 ? 10.174 -25.962 -27.578 1.00 77.81 116 TYR A O 1
ATOM 916 N N . ASP A 1 117 ? 9.260 -25.611 -29.570 1.00 78.00 117 ASP A N 1
ATOM 917 C CA . ASP A 1 117 ? 10.030 -26.688 -30.217 1.00 78.00 117 ASP A CA 1
ATOM 918 C C . ASP A 1 117 ? 11.558 -26.522 -30.066 1.00 78.00 117 ASP A C 1
ATOM 920 O O . ASP A 1 117 ? 12.125 -25.513 -30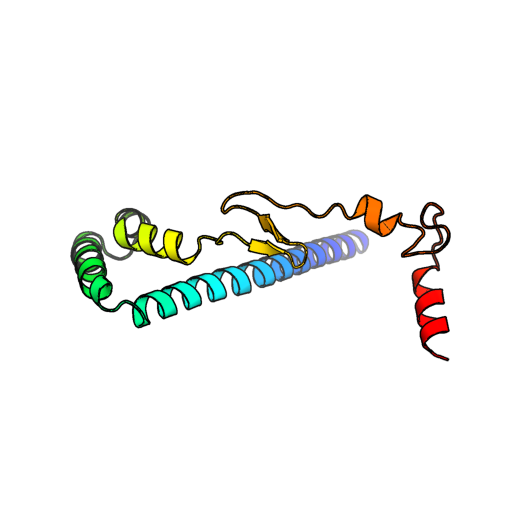.486 1.00 78.00 117 ASP A O 1
ATOM 924 N N . ASN A 1 118 ? 12.266 -27.524 -29.533 1.00 77.06 118 ASN A N 1
ATOM 925 C CA . ASN A 1 118 ? 13.710 -27.474 -29.224 1.00 77.06 118 ASN A CA 1
ATOM 926 C C . ASN A 1 118 ? 14.085 -26.322 -28.266 1.00 77.06 118 ASN A C 1
ATOM 928 O O . ASN A 1 118 ? 15.013 -25.555 -28.537 1.00 77.06 118 ASN A O 1
ATOM 932 N N . ALA A 1 119 ? 13.326 -26.139 -27.186 1.00 79.75 119 ALA A N 1
ATOM 933 C CA . ALA A 1 119 ? 13.440 -25.049 -26.219 1.00 79.75 119 ALA A CA 1
ATOM 934 C C . ALA A 1 119 ? 14.830 -24.921 -25.559 1.00 79.75 119 ALA A C 1
ATOM 936 O O . ALA A 1 119 ? 15.204 -23.837 -25.115 1.00 79.75 119 ALA A O 1
ATOM 937 N N . ASP A 1 120 ? 15.618 -25.997 -25.517 1.00 77.12 120 ASP A N 1
ATOM 938 C CA . ASP A 1 120 ? 16.987 -26.044 -24.988 1.00 77.12 120 ASP A CA 1
ATOM 939 C C . ASP A 1 120 ? 18.046 -25.457 -25.931 1.00 77.12 120 ASP A C 1
ATOM 941 O O . ASP A 1 120 ? 19.153 -25.124 -25.500 1.00 77.12 120 ASP A O 1
ATOM 945 N N . VAL A 1 121 ? 17.701 -25.257 -27.203 1.00 78.75 121 VAL A N 1
ATOM 946 C CA . VAL A 1 121 ? 18.593 -24.665 -28.199 1.00 78.75 121 VAL A CA 1
ATOM 947 C C . VAL A 1 121 ? 18.365 -23.159 -28.277 1.00 78.75 121 VAL A C 1
ATOM 949 O O . VAL A 1 121 ? 17.249 -22.674 -28.472 1.00 78.75 121 VAL A O 1
ATOM 952 N N . PHE A 1 122 ? 19.443 -22.382 -28.167 1.00 70.88 122 PHE A N 1
ATOM 953 C CA . PHE A 1 122 ? 19.367 -20.939 -28.371 1.00 70.88 122 PHE A CA 1
ATOM 954 C C . PHE A 1 122 ? 19.113 -20.625 -29.850 1.00 70.88 122 PHE A C 1
ATOM 956 O O . PHE A 1 122 ? 20.034 -20.616 -30.666 1.00 70.88 122 PHE A O 1
ATOM 963 N N . ASP A 1 123 ? 17.851 -20.358 -30.176 1.00 69.31 123 ASP A N 1
ATOM 964 C CA . ASP A 1 123 ? 17.421 -19.858 -31.476 1.00 69.31 123 ASP A CA 1
ATOM 965 C C . ASP A 1 123 ? 17.097 -18.356 -31.350 1.00 69.31 123 ASP A C 1
ATOM 967 O O . ASP A 1 123 ? 16.081 -17.991 -30.745 1.00 69.31 123 ASP A O 1
ATOM 971 N N . PRO A 1 124 ? 17.951 -17.469 -31.897 1.00 58.25 124 PRO A N 1
ATOM 972 C CA . PRO A 1 124 ? 17.785 -16.025 -31.774 1.00 58.25 124 PRO A CA 1
ATOM 973 C C . PRO A 1 124 ? 16.568 -15.479 -32.537 1.00 58.25 124 PRO A C 1
ATOM 975 O O . PRO A 1 124 ? 16.177 -14.337 -32.291 1.00 58.25 124 PRO A O 1
ATOM 978 N N . PHE A 1 125 ? 15.961 -16.259 -33.440 1.00 72.75 125 PHE A N 1
ATOM 979 C CA . PHE A 1 125 ? 14.804 -15.839 -34.236 1.00 72.75 125 PHE A CA 1
ATOM 980 C C . PHE A 1 125 ? 13.515 -16.594 -33.901 1.00 72.75 125 PHE A C 1
ATOM 982 O O . PHE A 1 125 ? 12.470 -16.242 -34.444 1.00 72.75 125 PHE A O 1
ATOM 989 N N . ARG A 1 126 ? 13.549 -17.539 -32.952 1.00 71.12 126 ARG A N 1
ATOM 990 C CA . ARG A 1 126 ? 12.406 -18.336 -32.466 1.00 71.12 126 ARG A CA 1
ATOM 991 C C . ARG A 1 126 ? 11.097 -17.548 -32.386 1.00 71.12 126 ARG A C 1
ATOM 993 O O . ARG A 1 126 ? 10.111 -17.882 -33.030 1.00 71.12 126 ARG A O 1
ATOM 1000 N N . PHE A 1 127 ? 11.109 -16.439 -31.649 1.00 72.75 127 PHE A N 1
ATOM 1001 C CA . PHE A 1 127 ? 9.913 -15.623 -31.419 1.00 72.75 127 PHE A CA 1
ATOM 1002 C C . PHE A 1 127 ? 9.552 -14.694 -32.589 1.00 72.75 127 PHE A C 1
ATOM 1004 O O . PHE A 1 127 ? 8.421 -14.216 -32.662 1.00 72.75 127 PHE A O 1
ATOM 1011 N N . ALA A 1 128 ? 10.492 -14.406 -33.495 1.00 68.06 128 ALA A N 1
ATOM 1012 C CA . ALA A 1 128 ? 10.205 -13.674 -34.729 1.00 68.06 128 ALA A CA 1
ATOM 1013 C C . ALA A 1 128 ? 9.527 -14.589 -35.763 1.00 68.06 128 ALA A C 1
ATOM 1015 O O . ALA A 1 128 ? 8.579 -14.169 -36.428 1.00 68.06 128 ALA A O 1
ATOM 1016 N N . ASN A 1 129 ? 9.962 -15.849 -35.836 1.00 73.25 129 ASN A N 1
ATOM 1017 C CA . ASN A 1 129 ? 9.395 -16.865 -36.717 1.00 73.25 129 ASN A CA 1
ATOM 1018 C C . ASN A 1 129 ? 7.979 -17.260 -36.276 1.00 73.25 129 ASN A C 1
ATOM 1020 O O . ASN A 1 129 ? 7.071 -17.177 -37.096 1.00 73.25 129 ASN A O 1
ATOM 1024 N N . MET A 1 130 ? 7.757 -17.526 -34.979 1.00 70.00 130 MET A N 1
ATOM 1025 C CA . MET A 1 130 ? 6.418 -17.816 -34.423 1.00 70.00 130 MET A CA 1
ATOM 1026 C C . MET A 1 130 ? 5.388 -16.733 -34.781 1.00 70.00 130 MET A C 1
ATOM 1028 O O . MET A 1 130 ? 4.285 -17.025 -35.223 1.00 70.00 130 MET A O 1
ATOM 1032 N N . ARG A 1 131 ? 5.776 -15.452 -34.698 1.00 63.47 131 ARG A N 1
ATOM 1033 C CA . ARG A 1 131 ? 4.901 -14.327 -35.084 1.00 63.47 131 ARG A CA 1
ATOM 1034 C C . ARG A 1 131 ? 4.587 -14.274 -36.579 1.00 63.47 131 ARG A C 1
ATOM 1036 O O . ARG A 1 131 ? 3.576 -13.693 -36.961 1.00 63.47 131 ARG A O 1
ATOM 1043 N N . THR A 1 132 ? 5.470 -14.807 -37.418 1.00 58.59 132 THR A N 1
ATOM 1044 C CA . THR A 1 132 ? 5.285 -14.831 -38.875 1.00 58.59 132 THR A CA 1
ATOM 1045 C C . THR A 1 132 ? 4.388 -16.000 -39.285 1.00 58.59 132 THR A C 1
ATOM 1047 O O . THR A 1 132 ? 3.580 -15.845 -40.195 1.00 58.59 132 THR A O 1
ATOM 1050 N N . GLU A 1 133 ? 4.481 -17.128 -38.579 1.00 57.34 133 GLU A N 1
ATOM 1051 C CA . GLU A 1 133 ? 3.605 -18.296 -38.741 1.00 57.34 133 GLU A CA 1
ATOM 1052 C C . GLU A 1 133 ? 2.166 -18.008 -38.292 1.00 57.34 133 GLU A C 1
ATOM 1054 O O . GLU A 1 133 ? 1.234 -18.377 -38.996 1.00 57.34 133 GLU A O 1
ATOM 1059 N N . ASP A 1 134 ? 1.974 -17.238 -37.216 1.00 55.97 134 ASP A N 1
ATOM 1060 C CA . ASP A 1 134 ? 0.646 -16.789 -36.760 1.00 55.97 134 ASP A CA 1
ATOM 1061 C C . ASP A 1 134 ? -0.019 -15.755 -37.698 1.00 55.97 134 ASP A C 1
ATOM 1063 O O . ASP A 1 134 ? -1.177 -15.377 -37.505 1.00 55.97 134 ASP A O 1
ATOM 1067 N N . SER A 1 135 ? 0.717 -15.248 -38.695 1.00 54.47 135 SER A N 1
ATOM 1068 C CA . SER A 1 135 ? 0.260 -14.210 -39.631 1.00 54.47 135 SER A CA 1
ATOM 1069 C C . SER A 1 135 ? -0.223 -14.753 -40.988 1.00 54.47 135 SER A C 1
ATOM 1071 O O . SER A 1 135 ? -0.454 -13.948 -41.896 1.00 54.47 135 SER A O 1
ATOM 1073 N N . CYS A 1 136 ? -0.385 -16.072 -41.153 1.00 38.47 136 CYS A N 1
ATOM 1074 C CA . CYS A 1 136 ? -0.991 -16.690 -42.341 1.00 38.47 136 CYS A CA 1
ATOM 1075 C C . CYS A 1 136 ? -2.127 -17.653 -41.978 1.00 38.47 136 CYS A C 1
ATOM 1077 O O . CYS A 1 136 ? -1.983 -18.403 -40.993 1.00 38.47 136 CYS A O 1
#

Foldseek 3Di:
DVVVVVVVVVVVVVVVVVVVVCCVVVVVVVVVLVVLLVVVCVVCVVCVVVQCVQLVVLCVVPNDDPVSVVSSVVSVVSSCVSPFDAWDQDPVRDIDHTPDDDDDDVVCVQQPCVNFPNSVDDDVCRVVVVVVVVVD

Sequence (136 aa):
MEGSEDSQRHVNNIIASRVLAINFAAIHTSSNSFTQVLYNLAANPQYVQDLRDEVEPIIKEEGWSKVSVAKMYKIDSFMKETNAMKDVTFLDGTVIPKGVFVAVAPHPMHFDNEAYDNADVFDPFRFANMRTEDSC

Radius of gyration: 25.01 Å; Cα contacts (8 Å, |Δi|>4): 54; chains: 1; bounding box: 54×46×63 Å